Protein AF-A0A2P5KTS8-F1 (afdb_monomer)

Sequence (164 aa):
MVASFSRAGDGSVSIQTITVDTSATKLFDASASAAGILDGLRDANGDLSATGFSVASLNISALADSVADLATIESYIAGASKAVTEMTDAAATLGTTKQRIGLQINVVSMLTAAIDRGISTLVDADMNEESALLQARQVQQQLGTQSLNAANAASQSILSLFRN

Secondary structure (DSSP, 8-state):
-EEEEEE-TTS-EEEEE----STTT-S---STT--STTTSEE-TTS-B-SSSEESTT---TT--S-HHHHHHHHHHHHHHHHHHHHHHHHHHHHHHHHHHHHHHHHHHHHHHHHHHHHHHHHHHHHHHHHHHHHHHHHHHHHHHHHHHHHHHHHHHHHHHHT--

Structure (mmCIF, N/CA/C/O backbone):
data_AF-A0A2P5KTS8-F1
#
_entry.id   AF-A0A2P5KTS8-F1
#
loop_
_atom_site.group_PDB
_atom_site.id
_atom_site.type_symbol
_atom_site.label_atom_id
_atom_site.label_alt_id
_atom_site.label_comp_id
_atom_site.label_asym_id
_atom_site.label_entity_id
_atom_site.label_seq_id
_atom_site.pdbx_PDB_ins_code
_atom_site.Cartn_x
_atom_site.Cartn_y
_atom_site.Cartn_z
_atom_site.occupancy
_atom_site.B_iso_or_equiv
_atom_site.auth_seq_id
_atom_site.auth_comp_id
_atom_site.auth_asym_id
_atom_site.auth_atom_id
_atom_site.pdbx_PDB_model_num
ATOM 1 N N . MET A 1 1 ? -4.820 -5.427 5.227 1.00 55.50 1 MET A N 1
ATOM 2 C CA . MET A 1 1 ? -4.811 -5.020 6.658 1.00 55.50 1 MET A CA 1
ATOM 3 C C . MET A 1 1 ? -6.188 -4.472 7.002 1.00 55.50 1 MET A C 1
ATOM 5 O O . MET A 1 1 ? -6.771 -3.859 6.124 1.00 55.50 1 MET A O 1
ATOM 9 N N . VAL A 1 2 ? -6.750 -4.711 8.188 1.00 60.44 2 VAL A N 1
ATOM 10 C CA . VAL A 1 2 ? -8.104 -4.227 8.538 1.00 60.44 2 VAL A CA 1
ATOM 11 C C . VAL A 1 2 ? -8.076 -2.740 8.912 1.00 60.44 2 VAL A C 1
ATOM 13 O O . VAL A 1 2 ? -7.204 -2.303 9.651 1.00 60.44 2 VAL A O 1
ATOM 16 N N . ALA A 1 3 ? -8.985 -1.970 8.323 1.00 62.34 3 ALA A N 1
ATOM 17 C CA . ALA A 1 3 ? -9.015 -0.512 8.271 1.00 62.34 3 ALA A CA 1
ATOM 18 C C . ALA A 1 3 ? -10.092 0.110 9.161 1.00 62.34 3 ALA A C 1
ATOM 20 O O . ALA A 1 3 ? -9.885 1.167 9.753 1.00 62.34 3 ALA A O 1
ATOM 21 N N . SER A 1 4 ? -11.256 -0.531 9.230 1.00 70.56 4 SER A N 1
ATOM 22 C CA . SER A 1 4 ? -12.336 -0.157 10.135 1.00 70.56 4 SER A CA 1
ATOM 23 C C . SER A 1 4 ? -13.272 -1.344 10.330 1.00 70.56 4 SER A C 1
ATOM 25 O O . SER A 1 4 ? -13.442 -2.178 9.439 1.00 70.56 4 SER A O 1
ATOM 27 N N . PHE A 1 5 ? -13.854 -1.411 11.522 1.00 72.81 5 PHE A N 1
ATOM 28 C CA . PHE A 1 5 ? -14.952 -2.300 11.864 1.00 72.81 5 PHE A CA 1
ATOM 29 C C . PHE A 1 5 ? -16.208 -1.437 11.937 1.00 72.81 5 PHE A C 1
ATOM 31 O O . PHE A 1 5 ? -16.259 -0.491 12.725 1.00 72.81 5 PHE A O 1
ATOM 38 N N . SER A 1 6 ? -17.208 -1.730 11.115 1.00 75.31 6 SER A N 1
ATOM 39 C CA . SER A 1 6 ? -18.518 -1.091 11.201 1.00 75.31 6 SER A CA 1
ATOM 40 C C . SER A 1 6 ? -19.585 -2.150 11.423 1.00 75.31 6 SER A C 1
ATOM 42 O O . SER A 1 6 ? -19.569 -3.202 10.791 1.00 75.31 6 SER A O 1
ATOM 44 N N . ARG A 1 7 ? -20.519 -1.874 12.334 1.00 75.94 7 ARG A N 1
ATOM 45 C CA . ARG A 1 7 ? -21.728 -2.676 12.514 1.00 75.94 7 ARG A CA 1
ATOM 46 C C . ARG A 1 7 ? -22.914 -1.833 12.071 1.00 75.94 7 ARG A C 1
ATOM 48 O O . ARG A 1 7 ? -23.144 -0.775 12.656 1.00 75.94 7 ARG A O 1
ATOM 55 N N . ALA A 1 8 ? -23.613 -2.255 11.024 1.00 75.62 8 ALA A N 1
ATOM 56 C CA . ALA A 1 8 ? -24.809 -1.562 10.563 1.00 75.62 8 ALA A CA 1
ATOM 57 C C . ALA A 1 8 ? -26.000 -1.850 11.497 1.00 75.62 8 ALA A C 1
ATOM 59 O O . ALA A 1 8 ? -25.959 -2.760 12.328 1.00 75.62 8 ALA A O 1
ATOM 60 N N . GLY A 1 9 ? -27.053 -1.032 11.399 1.00 69.75 9 GLY A N 1
ATOM 61 C CA . GLY A 1 9 ? -28.241 -1.122 12.264 1.00 69.75 9 GLY A CA 1
ATOM 62 C C . GLY A 1 9 ? -29.027 -2.434 12.131 1.00 69.75 9 GLY A C 1
ATOM 63 O O . GLY A 1 9 ? -29.851 -2.735 12.986 1.00 69.75 9 GLY A O 1
ATOM 64 N N . ASP A 1 10 ? -28.739 -3.225 11.098 1.00 80.31 10 ASP A N 1
ATOM 65 C CA . ASP A 1 10 ? -29.264 -4.572 10.853 1.00 80.31 10 ASP A CA 1
ATOM 66 C C . ASP A 1 10 ? -28.438 -5.687 11.530 1.00 80.31 10 ASP A C 1
ATOM 68 O O . ASP A 1 10 ? -28.767 -6.865 11.413 1.00 80.31 10 ASP A O 1
ATOM 72 N N . GLY A 1 11 ? -27.361 -5.334 12.240 1.00 75.62 11 GLY A N 1
ATOM 73 C CA . GLY A 1 11 ? -26.451 -6.282 12.879 1.00 75.62 11 GLY A CA 1
ATOM 74 C C . GLY A 1 11 ? -25.360 -6.834 11.957 1.00 75.62 11 GLY A C 1
ATOM 75 O O . GLY A 1 11 ? -24.512 -7.593 12.431 1.00 75.62 11 GLY A O 1
ATOM 76 N N . SER A 1 12 ? -25.321 -6.438 10.678 1.00 79.50 12 SER A N 1
ATOM 77 C CA . SER A 1 12 ? -24.246 -6.836 9.767 1.00 79.50 12 SER A CA 1
ATOM 78 C C . SER A 1 12 ? -22.929 -6.163 10.155 1.00 79.50 12 SER A C 1
ATOM 80 O O . SER A 1 12 ? -22.874 -4.978 10.490 1.00 79.50 12 SER A O 1
ATOM 82 N N . VAL A 1 13 ? -21.850 -6.942 10.142 1.00 79.50 13 VAL A N 1
ATOM 83 C CA . VAL A 1 13 ? -20.498 -6.483 10.462 1.00 79.50 13 VAL A CA 1
ATOM 84 C C . VAL A 1 13 ? -19.701 -6.378 9.167 1.00 79.50 13 VAL A C 1
ATOM 86 O O . VAL A 1 13 ? -19.557 -7.364 8.449 1.00 79.50 13 VAL A O 1
ATOM 89 N N . SER A 1 14 ? -19.157 -5.196 8.881 1.00 78.00 14 SER A N 1
ATOM 90 C CA . SER A 1 14 ? -18.247 -4.954 7.763 1.00 78.00 14 SER A CA 1
ATOM 91 C C . SER A 1 14 ? -16.848 -4.646 8.283 1.00 78.00 14 SER A C 1
ATOM 93 O O . SER A 1 14 ? -16.665 -3.870 9.224 1.00 78.00 14 SER A O 1
ATOM 95 N N . ILE A 1 15 ? -15.858 -5.246 7.630 1.00 73.94 15 ILE A N 1
ATOM 96 C CA . ILE A 1 15 ? -14.450 -4.963 7.854 1.00 73.94 15 ILE A CA 1
ATOM 97 C C . ILE A 1 15 ? -13.923 -4.317 6.577 1.00 73.94 15 ILE A C 1
ATOM 99 O O . ILE A 1 15 ? -13.732 -4.999 5.571 1.00 73.94 15 ILE A O 1
ATOM 103 N N . GLN A 1 16 ? -13.680 -3.007 6.595 1.00 77.31 16 GLN A N 1
ATOM 104 C CA . GLN A 1 16 ? -12.904 -2.399 5.515 1.00 77.31 16 GLN A CA 1
ATOM 105 C C . GLN A 1 16 ? -11.443 -2.779 5.677 1.00 77.31 16 GLN A C 1
ATOM 107 O O . GLN A 1 16 ? -10.965 -2.982 6.791 1.00 77.31 16 GLN A O 1
ATOM 112 N N . THR A 1 17 ? -10.714 -2.845 4.569 1.00 79.88 17 THR A N 1
ATOM 113 C CA . THR A 1 17 ? -9.286 -3.140 4.565 1.00 79.88 17 THR A CA 1
ATOM 114 C C . THR A 1 17 ? -8.498 -2.042 3.858 1.00 79.88 17 THR A C 1
ATOM 116 O O . THR A 1 17 ? -8.972 -1.379 2.938 1.00 79.88 17 THR A O 1
ATOM 119 N N . ILE A 1 18 ? -7.269 -1.824 4.320 1.00 76.31 18 ILE A N 1
ATOM 120 C CA . ILE A 1 18 ? -6.226 -1.177 3.538 1.00 76.31 18 ILE A CA 1
ATOM 121 C C . ILE A 1 18 ? -5.585 -2.277 2.697 1.00 76.31 18 ILE A C 1
ATOM 123 O O . ILE A 1 18 ? -4.990 -3.221 3.239 1.00 76.31 18 ILE A O 1
ATOM 127 N N . THR A 1 19 ? -5.720 -2.127 1.385 1.00 79.81 19 THR A N 1
ATOM 128 C CA . THR A 1 19 ? -5.076 -2.965 0.376 1.00 79.81 19 THR A CA 1
ATOM 129 C C . THR A 1 19 ? -3.921 -2.185 -0.233 1.00 79.81 19 THR A C 1
ATOM 131 O O . THR A 1 19 ? -4.092 -1.032 -0.623 1.00 79.81 19 THR A O 1
ATOM 134 N N . VAL A 1 20 ? -2.754 -2.821 -0.296 1.00 81.38 20 VAL A N 1
ATOM 135 C CA . VAL A 1 20 ? -1.612 -2.355 -1.086 1.00 81.38 20 VAL A CA 1
ATOM 136 C C . VAL A 1 20 ? -1.605 -3.183 -2.358 1.00 81.38 20 VAL A C 1
ATOM 138 O O . VAL A 1 20 ? -1.582 -4.412 -2.279 1.00 81.38 20 VAL A O 1
ATOM 141 N N . ASP A 1 21 ? -1.656 -2.523 -3.511 1.00 80.88 21 ASP A N 1
ATOM 142 C CA . ASP A 1 21 ? -1.527 -3.209 -4.789 1.00 80.88 21 ASP A CA 1
ATOM 143 C C . ASP A 1 21 ? -0.066 -3.619 -5.001 1.00 80.88 21 ASP A C 1
ATOM 145 O O . ASP A 1 21 ? 0.820 -2.785 -5.187 1.00 80.88 21 ASP A O 1
ATOM 149 N N . THR A 1 22 ? 0.190 -4.922 -4.929 1.00 80.38 22 THR A N 1
ATOM 150 C CA . THR A 1 22 ? 1.534 -5.490 -5.078 1.00 80.38 22 THR A CA 1
ATOM 151 C C . THR A 1 22 ? 1.982 -5.570 -6.532 1.00 80.38 22 THR A C 1
ATOM 153 O O . THR A 1 22 ? 3.175 -5.721 -6.772 1.00 80.38 22 THR A O 1
ATOM 156 N N . SER A 1 23 ? 1.075 -5.420 -7.503 1.00 79.62 23 SER A N 1
ATOM 157 C CA . SER A 1 23 ? 1.442 -5.392 -8.923 1.00 79.62 23 SER A CA 1
ATOM 158 C C . SER A 1 23 ? 2.211 -4.118 -9.278 1.00 79.62 23 SER A C 1
ATOM 160 O O . SER A 1 23 ? 3.229 -4.196 -9.953 1.00 79.62 23 SER A O 1
ATOM 162 N N . ALA A 1 24 ? 1.787 -2.976 -8.734 1.00 79.44 24 ALA A N 1
ATOM 163 C CA . ALA A 1 24 ? 2.389 -1.668 -8.985 1.00 79.44 24 ALA A CA 1
ATOM 164 C C . ALA A 1 24 ? 3.493 -1.278 -7.983 1.00 79.44 24 ALA A C 1
ATOM 166 O O . ALA A 1 24 ? 4.083 -0.213 -8.113 1.00 79.44 24 ALA A O 1
ATOM 167 N N . THR A 1 25 ? 3.747 -2.088 -6.947 1.00 87.06 25 THR A N 1
ATOM 168 C CA . THR A 1 25 ? 4.688 -1.729 -5.864 1.00 87.06 25 THR A CA 1
ATOM 169 C C . THR A 1 25 ? 5.855 -2.694 -5.682 1.00 87.06 25 THR A C 1
ATOM 171 O O . THR A 1 25 ? 6.788 -2.387 -4.936 1.00 87.06 25 THR A O 1
ATOM 174 N N . LYS A 1 26 ? 5.848 -3.849 -6.357 1.00 90.81 26 LYS A N 1
ATOM 175 C CA . LYS A 1 26 ? 6.948 -4.816 -6.284 1.00 90.81 26 LYS A CA 1
ATOM 176 C C . LYS A 1 26 ? 8.111 -4.399 -7.189 1.00 90.81 26 LYS A C 1
ATOM 178 O O . LYS A 1 26 ? 7.935 -4.120 -8.372 1.00 90.81 26 LYS A O 1
ATOM 183 N N . LEU A 1 27 ? 9.318 -4.391 -6.627 1.00 91.19 27 LEU A N 1
ATOM 184 C CA . LEU A 1 27 ? 10.544 -4.120 -7.388 1.00 91.19 27 LEU A CA 1
ATOM 185 C C . LEU A 1 27 ? 10.996 -5.340 -8.189 1.00 91.19 27 LEU A C 1
ATOM 187 O O . LEU A 1 27 ? 11.422 -5.197 -9.328 1.00 91.19 27 LEU A O 1
ATOM 191 N N . PHE A 1 28 ? 10.863 -6.515 -7.577 1.00 91.44 28 PHE A N 1
ATOM 192 C CA . PHE A 1 28 ? 11.153 -7.814 -8.162 1.00 91.44 28 PHE A CA 1
ATOM 193 C C . PHE A 1 28 ? 9.943 -8.718 -7.990 1.00 91.44 28 PHE A C 1
ATOM 195 O O . PHE A 1 28 ? 9.267 -8.683 -6.955 1.00 91.44 28 PHE A O 1
ATOM 202 N N . ASP A 1 29 ? 9.693 -9.542 -8.991 1.00 89.75 29 ASP A N 1
ATOM 203 C CA . ASP A 1 29 ? 8.650 -10.541 -8.999 1.00 89.75 29 ASP A CA 1
ATOM 204 C C . ASP A 1 29 ? 9.258 -11.932 -9.142 1.00 89.75 29 ASP A C 1
ATOM 206 O O . ASP A 1 29 ? 9.736 -12.322 -10.199 1.00 89.75 29 ASP A O 1
ATOM 210 N N . ALA A 1 30 ? 9.170 -12.729 -8.080 1.00 84.38 30 ALA A N 1
ATOM 211 C CA . ALA A 1 30 ? 9.667 -14.104 -8.084 1.00 84.38 30 ALA A CA 1
ATOM 212 C C . ALA A 1 30 ? 8.846 -15.057 -8.981 1.00 84.38 30 ALA A C 1
ATOM 214 O O . ALA A 1 30 ? 9.154 -16.248 -9.055 1.00 84.38 30 ALA A O 1
ATOM 215 N N . SER A 1 31 ? 7.773 -14.574 -9.620 1.00 82.31 31 SER A N 1
ATOM 216 C CA . SER A 1 31 ? 6.997 -15.353 -10.584 1.00 82.31 31 SER A CA 1
ATOM 217 C C . SER A 1 31 ? 7.785 -15.605 -11.876 1.00 82.31 31 SER A C 1
ATOM 219 O O . SER A 1 31 ? 8.682 -14.851 -12.240 1.00 82.31 31 SER A O 1
ATOM 221 N N . ALA A 1 32 ? 7.414 -16.650 -12.621 1.00 73.62 32 ALA A N 1
ATOM 222 C CA . ALA A 1 32 ? 8.057 -16.974 -13.898 1.00 73.62 32 ALA A CA 1
ATOM 223 C C . ALA A 1 32 ? 7.936 -15.856 -14.955 1.00 73.62 32 ALA A C 1
ATOM 225 O O . ALA A 1 32 ? 8.709 -15.837 -15.908 1.00 73.62 32 ALA A O 1
ATOM 226 N N . SER A 1 33 ? 6.980 -14.937 -14.787 1.00 76.50 33 SER A N 1
ATOM 227 C CA . SER A 1 33 ? 6.775 -13.797 -15.681 1.00 76.50 33 SER A CA 1
ATOM 228 C C . SER A 1 33 ? 7.593 -12.561 -15.291 1.00 76.50 33 SER A C 1
ATOM 230 O O . SER A 1 33 ? 7.583 -11.605 -16.059 1.00 76.50 33 SER A O 1
ATOM 232 N N . ALA A 1 34 ? 8.252 -12.568 -14.121 1.00 79.06 34 ALA A N 1
ATOM 233 C CA . ALA A 1 34 ? 9.126 -11.503 -13.619 1.00 79.06 34 ALA A CA 1
ATOM 234 C C . ALA A 1 34 ? 8.570 -10.084 -13.846 1.00 79.06 34 ALA A C 1
ATOM 236 O O . ALA A 1 34 ? 9.260 -9.214 -14.348 1.00 79.06 34 ALA A O 1
ATOM 237 N N . ALA A 1 35 ? 7.294 -9.835 -13.532 1.00 85.00 35 ALA A N 1
ATOM 238 C CA . ALA A 1 35 ? 6.624 -8.571 -13.851 1.00 85.00 35 ALA A CA 1
ATOM 239 C C . ALA A 1 35 ? 6.839 -7.477 -12.783 1.00 85.00 35 ALA A C 1
ATOM 241 O O . ALA A 1 35 ? 5.903 -6.744 -12.458 1.00 85.00 35 ALA A O 1
ATOM 242 N N . GLY A 1 36 ? 8.007 -7.421 -12.143 1.00 89.50 36 GLY A N 1
ATOM 243 C CA . GLY A 1 36 ? 8.358 -6.344 -11.219 1.00 89.50 36 GLY A CA 1
ATOM 244 C C . GLY A 1 36 ? 8.925 -5.132 -11.950 1.00 89.50 36 GLY A C 1
ATOM 245 O O . GLY A 1 36 ? 9.271 -5.187 -13.129 1.00 89.50 36 GLY A O 1
ATOM 246 N N . ILE A 1 37 ? 9.018 -4.005 -11.243 1.00 91.94 37 ILE A N 1
ATOM 247 C CA . ILE A 1 37 ? 9.465 -2.733 -11.835 1.00 91.94 37 ILE A CA 1
ATOM 248 C C . ILE A 1 37 ? 10.881 -2.847 -12.438 1.00 91.94 37 ILE A C 1
ATOM 250 O O . ILE A 1 37 ? 11.172 -2.201 -13.452 1.00 91.94 37 ILE A O 1
ATOM 254 N N . LEU A 1 38 ? 11.754 -3.662 -11.827 1.00 91.69 38 LEU A N 1
ATOM 255 C CA . LEU A 1 38 ? 13.162 -3.808 -12.210 1.00 91.69 38 LEU A CA 1
ATOM 256 C C . LEU A 1 38 ? 13.457 -5.067 -13.033 1.00 91.69 38 LEU A C 1
ATOM 258 O O . LEU A 1 38 ? 14.350 -5.025 -13.879 1.00 91.69 38 LEU A O 1
ATOM 262 N N . ASP A 1 39 ? 12.751 -6.172 -12.796 1.00 92.38 39 ASP A N 1
ATOM 263 C CA . ASP A 1 39 ? 12.951 -7.445 -13.506 1.00 92.38 39 ASP A CA 1
ATOM 264 C C . ASP A 1 39 ? 11.973 -7.677 -14.668 1.00 92.38 39 ASP A C 1
ATOM 266 O O . ASP A 1 39 ? 12.201 -8.574 -15.481 1.00 92.38 39 ASP A O 1
ATOM 270 N N . GLY A 1 40 ? 10.967 -6.809 -14.812 1.00 91.69 40 GLY A N 1
ATOM 271 C CA . GLY A 1 40 ? 10.074 -6.757 -15.963 1.00 91.69 40 GLY A CA 1
ATOM 272 C C . GLY A 1 40 ? 10.814 -6.462 -17.259 1.00 91.69 40 GLY A C 1
ATOM 273 O O . GLY A 1 40 ? 11.685 -5.590 -17.317 1.00 91.69 40 GLY A O 1
ATOM 274 N N . LEU A 1 41 ? 10.441 -7.182 -18.317 1.00 92.31 41 LEU A N 1
ATOM 275 C CA . LEU A 1 41 ? 10.934 -6.917 -19.663 1.00 92.31 41 LEU A CA 1
ATOM 276 C C . LEU A 1 41 ? 10.341 -5.603 -20.182 1.00 92.31 41 LEU A C 1
ATOM 278 O O . LEU A 1 41 ? 9.140 -5.358 -20.061 1.00 92.31 41 LEU A O 1
ATOM 282 N N . ARG A 1 42 ? 11.194 -4.764 -20.766 1.00 92.38 42 ARG A N 1
ATOM 283 C CA . ARG A 1 42 ? 10.863 -3.451 -21.316 1.00 92.38 42 ARG A CA 1
ATOM 284 C C . ARG A 1 42 ? 11.242 -3.354 -22.783 1.00 92.38 42 ARG A C 1
ATOM 286 O O . ARG A 1 42 ? 12.263 -3.901 -23.204 1.00 92.38 42 ARG A O 1
ATOM 293 N N . ASP A 1 43 ? 10.412 -2.656 -23.545 1.00 92.75 43 ASP A N 1
ATOM 294 C CA . ASP A 1 43 ? 10.676 -2.340 -24.945 1.00 92.75 43 ASP A CA 1
ATOM 295 C C . ASP A 1 43 ? 11.654 -1.157 -25.106 1.00 92.75 43 ASP A C 1
ATOM 297 O O . ASP A 1 43 ? 12.192 -0.621 -24.136 1.00 92.75 43 ASP A O 1
ATOM 301 N N . ALA A 1 44 ? 11.893 -0.739 -26.352 1.00 90.69 44 ALA A N 1
ATOM 302 C CA . ALA A 1 44 ? 12.791 0.372 -26.671 1.00 90.69 44 ALA A CA 1
ATOM 303 C C . ALA A 1 44 ? 12.323 1.732 -26.115 1.00 90.69 44 ALA A C 1
ATOM 305 O O . ALA A 1 44 ? 13.128 2.640 -25.921 1.00 90.69 44 ALA A O 1
ATOM 306 N N . ASN A 1 45 ? 11.026 1.875 -25.836 1.00 90.00 45 ASN A N 1
ATOM 307 C CA . ASN A 1 45 ? 10.429 3.071 -25.251 1.00 90.00 45 ASN A CA 1
ATOM 308 C C . ASN A 1 45 ? 10.486 3.051 -23.715 1.00 90.00 45 ASN A C 1
ATOM 310 O O . ASN A 1 45 ? 10.161 4.049 -23.065 1.00 90.00 45 ASN A O 1
ATOM 314 N N . GLY A 1 46 ? 10.938 1.934 -23.139 1.00 88.69 46 GLY A N 1
ATOM 315 C CA . GLY A 1 46 ? 11.031 1.722 -21.708 1.00 88.69 46 GLY A CA 1
ATOM 316 C C . GLY A 1 46 ? 9.714 1.302 -21.068 1.00 88.69 46 GLY A C 1
ATOM 317 O O . GLY A 1 46 ? 9.644 1.304 -19.842 1.00 88.69 46 GLY A O 1
ATOM 318 N N . ASP A 1 47 ? 8.688 0.944 -21.839 1.00 90.12 47 ASP A N 1
ATOM 319 C CA . ASP A 1 47 ? 7.411 0.463 -21.308 1.00 90.12 47 ASP A CA 1
ATOM 320 C C . ASP A 1 47 ? 7.450 -1.066 -21.124 1.00 90.12 47 ASP A C 1
ATOM 322 O O . ASP A 1 47 ? 8.189 -1.772 -21.815 1.00 90.12 47 ASP A O 1
ATOM 326 N N . LEU A 1 48 ? 6.683 -1.596 -20.162 1.00 89.12 48 LEU A N 1
ATOM 327 C CA . LEU A 1 48 ? 6.637 -3.039 -19.894 1.00 89.12 48 LEU A CA 1
ATOM 328 C C . LEU A 1 48 ? 6.059 -3.800 -21.095 1.00 89.12 48 LEU A C 1
ATOM 330 O O . LEU A 1 48 ? 4.982 -3.475 -21.596 1.00 89.12 48 LEU A O 1
ATOM 334 N N . SER A 1 49 ? 6.759 -4.848 -21.525 1.00 89.25 49 SER A N 1
ATOM 335 C CA . SER A 1 49 ? 6.444 -5.622 -22.725 1.00 89.25 49 SER A CA 1
ATOM 336 C C . SER A 1 49 ? 6.752 -7.108 -22.534 1.00 89.25 49 SER A C 1
ATOM 338 O O . SER A 1 49 ? 7.506 -7.498 -21.651 1.00 89.25 49 SER A O 1
ATOM 340 N N . ALA A 1 50 ? 6.177 -7.971 -23.374 1.00 86.06 50 ALA A N 1
ATOM 341 C CA . ALA A 1 50 ? 6.423 -9.417 -23.324 1.00 86.06 50 ALA A CA 1
ATOM 342 C C . ALA A 1 50 ? 7.836 -9.807 -23.799 1.00 86.06 50 ALA A C 1
ATOM 344 O O . ALA A 1 50 ? 8.299 -10.917 -23.543 1.00 86.06 50 ALA A O 1
ATOM 345 N N . THR A 1 51 ? 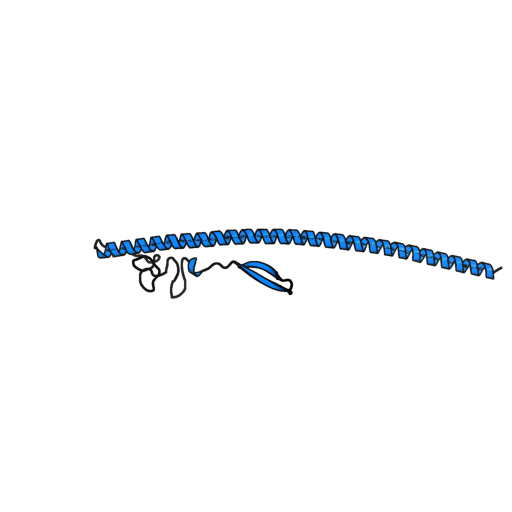8.509 -8.908 -24.516 1.00 86.25 51 THR A N 1
ATOM 346 C CA . THR A 1 51 ? 9.850 -9.108 -25.070 1.00 86.25 51 THR A CA 1
ATOM 347 C C . THR A 1 51 ? 10.672 -7.849 -24.874 1.00 86.25 51 THR A C 1
ATOM 349 O O . THR A 1 51 ? 10.147 -6.752 -25.049 1.00 86.25 51 THR A O 1
ATOM 352 N N . GLY A 1 52 ? 11.962 -8.002 -24.593 1.00 90.06 52 GLY A N 1
ATOM 353 C CA . GLY A 1 52 ? 12.865 -6.869 -24.454 1.00 90.06 52 GLY A CA 1
ATOM 354 C C . GLY A 1 52 ? 13.960 -7.140 -23.438 1.00 90.06 52 GLY A C 1
ATOM 355 O O . GLY A 1 52 ? 14.460 -8.262 -23.354 1.00 90.06 52 GLY A O 1
ATOM 356 N N . PHE A 1 53 ? 14.323 -6.117 -22.670 1.00 90.81 53 PHE A N 1
ATOM 357 C CA . PHE A 1 53 ? 15.375 -6.179 -21.654 1.00 90.81 53 PHE A CA 1
ATOM 358 C C . PHE A 1 53 ? 14.813 -5.864 -20.266 1.00 90.81 53 PHE A C 1
ATOM 360 O O . PHE A 1 53 ? 13.846 -5.121 -20.152 1.00 90.81 53 PHE A O 1
ATOM 367 N N . SER A 1 54 ? 15.425 -6.384 -19.202 1.00 92.25 54 SER A N 1
ATOM 368 C CA . SER A 1 54 ? 15.105 -5.949 -17.835 1.00 92.25 54 SER A CA 1
ATOM 369 C C . SER A 1 54 ? 16.121 -4.923 -17.346 1.00 92.25 54 SER A C 1
ATOM 371 O O . SER A 1 54 ? 17.294 -4.981 -17.726 1.00 92.25 54 SER A O 1
ATOM 373 N N . VAL A 1 55 ? 15.694 -4.011 -16.469 1.00 92.56 55 VAL A N 1
ATOM 374 C CA . VAL A 1 55 ? 16.588 -3.021 -15.844 1.00 92.56 55 VAL A CA 1
ATOM 375 C C . VAL A 1 55 ? 17.583 -3.708 -14.900 1.00 92.56 55 VAL A C 1
ATOM 377 O O . VAL A 1 55 ? 18.745 -3.313 -14.821 1.00 92.56 55 VAL A O 1
ATOM 380 N N . ALA A 1 56 ? 17.158 -4.778 -14.226 1.00 91.75 56 ALA A N 1
ATOM 381 C CA . ALA A 1 56 ? 17.982 -5.553 -13.304 1.00 91.75 56 ALA A CA 1
ATOM 382 C C . ALA A 1 56 ? 19.118 -6.330 -13.992 1.00 91.75 56 ALA A C 1
ATOM 384 O O . ALA A 1 56 ? 20.134 -6.614 -13.358 1.00 91.75 56 ALA A O 1
ATOM 385 N N . SER A 1 57 ? 18.957 -6.678 -15.272 1.00 89.06 57 SER A N 1
ATOM 386 C CA . SER A 1 57 ? 19.914 -7.481 -16.043 1.00 89.06 57 SER A CA 1
ATOM 387 C C . SER A 1 57 ? 20.588 -6.703 -17.176 1.00 89.06 57 SER A C 1
ATOM 389 O O . SER A 1 57 ? 21.055 -7.316 -18.140 1.00 89.06 57 SER A O 1
ATOM 391 N N . LEU A 1 58 ? 20.606 -5.368 -17.105 1.00 90.12 58 LEU A N 1
ATOM 392 C CA . LEU A 1 58 ? 21.257 -4.535 -18.114 1.00 90.12 58 LEU A CA 1
ATOM 393 C C . LEU A 1 58 ? 22.742 -4.881 -18.223 1.00 90.12 58 LEU A C 1
ATOM 395 O O . LEU A 1 58 ? 23.475 -4.882 -17.234 1.00 90.12 58 LEU A O 1
ATOM 399 N N . ASN A 1 59 ? 23.192 -5.133 -19.449 1.00 88.62 59 ASN A N 1
ATOM 400 C CA . ASN A 1 59 ? 24.593 -5.375 -19.740 1.00 88.62 59 ASN A CA 1
ATOM 401 C C . ASN A 1 59 ? 25.028 -4.557 -20.957 1.00 88.62 59 ASN A C 1
ATOM 403 O O . ASN A 1 59 ? 24.485 -4.713 -22.050 1.00 88.62 59 ASN A O 1
ATOM 407 N N . ILE A 1 60 ? 26.024 -3.699 -20.743 1.00 88.94 60 ILE A N 1
ATOM 408 C CA . ILE A 1 60 ? 26.598 -2.816 -21.761 1.00 88.94 60 ILE A CA 1
ATOM 409 C C . ILE A 1 60 ? 28.001 -3.243 -22.207 1.00 88.94 60 ILE A C 1
ATOM 411 O O . ILE A 1 60 ? 28.593 -2.589 -23.054 1.00 88.94 60 ILE A O 1
ATOM 415 N N . SER A 1 61 ? 28.561 -4.327 -21.658 1.00 89.50 61 SER A N 1
ATOM 416 C CA . SER A 1 61 ? 29.969 -4.688 -21.882 1.00 89.50 61 SER A CA 1
ATOM 417 C C . SER A 1 61 ? 30.288 -5.152 -23.306 1.00 89.50 61 SER A C 1
ATOM 419 O O . SER A 1 61 ? 31.450 -5.143 -23.700 1.00 89.50 61 SER A O 1
ATOM 421 N N . ALA A 1 62 ? 29.272 -5.568 -24.062 1.00 86.62 62 ALA A N 1
ATOM 422 C CA . ALA A 1 62 ? 29.398 -6.000 -25.451 1.00 86.62 62 ALA A CA 1
ATOM 423 C C . ALA A 1 62 ? 29.118 -4.877 -26.466 1.00 86.62 62 ALA A C 1
ATOM 425 O O . ALA A 1 62 ? 29.273 -5.103 -27.665 1.00 86.62 62 ALA A O 1
ATOM 426 N N . LEU A 1 63 ? 28.691 -3.697 -26.002 1.00 87.44 63 LEU A N 1
ATOM 427 C CA . LEU A 1 63 ? 28.418 -2.545 -26.858 1.00 87.44 63 LEU A CA 1
ATOM 428 C C . LEU A 1 63 ? 29.744 -1.869 -27.215 1.00 87.44 63 LEU A C 1
ATOM 430 O O . LEU A 1 63 ? 30.600 -1.676 -26.349 1.00 87.44 63 LEU A O 1
ATOM 434 N N . ALA A 1 64 ? 29.914 -1.529 -28.490 1.00 86.56 64 ALA A N 1
ATOM 435 C CA . ALA A 1 64 ? 31.077 -0.794 -28.966 1.00 86.56 64 ALA A CA 1
ATOM 436 C C . ALA A 1 64 ? 30.692 0.680 -29.174 1.00 86.56 64 ALA A C 1
ATOM 438 O O . ALA A 1 64 ? 30.380 1.377 -28.214 1.00 86.56 64 ALA A O 1
ATOM 439 N N . ASP A 1 65 ? 30.708 1.150 -30.418 1.00 86.12 65 ASP A N 1
ATOM 440 C CA . ASP A 1 65 ? 30.339 2.515 -30.804 1.00 86.12 65 ASP A CA 1
ATOM 441 C C . ASP A 1 65 ? 29.727 2.501 -32.214 1.00 86.12 65 ASP A C 1
ATOM 443 O O . ASP A 1 65 ? 30.218 3.115 -33.162 1.00 86.12 65 ASP A O 1
ATOM 447 N N . SER A 1 66 ? 28.702 1.665 -32.399 1.00 91.81 66 SER A N 1
ATOM 448 C CA . SER A 1 66 ? 27.903 1.652 -33.624 1.00 91.81 66 SER A CA 1
ATOM 449 C C . SER A 1 66 ? 26.584 2.401 -33.430 1.00 91.81 66 SER A C 1
ATOM 451 O O . SER A 1 66 ? 26.073 2.534 -32.320 1.00 91.81 66 SER A O 1
ATOM 453 N N . VAL A 1 67 ? 25.968 2.843 -34.531 1.00 91.69 67 VAL A N 1
ATOM 454 C CA . VAL A 1 67 ? 24.641 3.492 -34.500 1.00 91.69 67 VAL A CA 1
ATOM 455 C C . VAL A 1 67 ? 23.580 2.592 -33.843 1.00 91.69 67 VAL A C 1
ATOM 457 O O . VAL A 1 67 ? 22.685 3.089 -33.164 1.00 91.69 67 VAL A O 1
ATOM 460 N N . ALA A 1 68 ? 23.693 1.269 -33.998 1.00 90.00 68 ALA A N 1
ATOM 461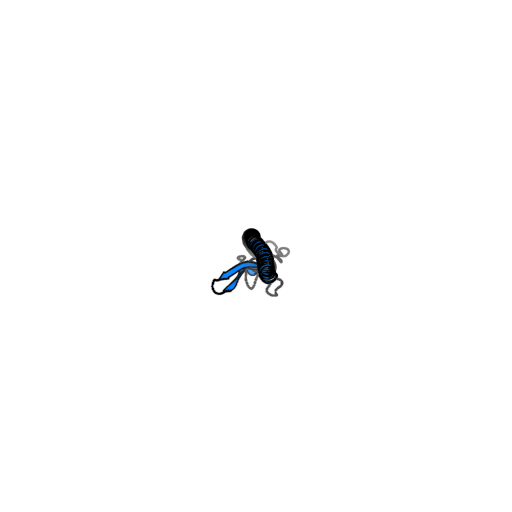 C CA . ALA A 1 68 ? 22.796 0.309 -33.355 1.00 90.00 68 ALA A CA 1
ATOM 462 C C . ALA A 1 68 ? 23.034 0.204 -31.837 1.00 90.00 68 ALA A C 1
ATOM 464 O O . ALA A 1 68 ? 22.079 0.071 -31.067 1.00 90.00 68 ALA A O 1
ATOM 465 N N . ASP A 1 69 ? 24.291 0.308 -31.400 1.00 91.75 69 ASP A N 1
ATOM 466 C CA . ASP A 1 69 ? 24.643 0.300 -29.979 1.00 91.75 69 ASP A CA 1
ATOM 467 C C . ASP A 1 69 ? 24.118 1.558 -29.283 1.00 91.75 69 ASP A C 1
ATOM 469 O O . ASP A 1 69 ? 23.525 1.463 -28.210 1.00 91.75 69 ASP A O 1
ATOM 473 N N . LEU A 1 70 ? 24.248 2.725 -29.925 1.00 90.38 70 LEU A N 1
ATOM 474 C CA . LEU A 1 70 ? 23.700 3.985 -29.416 1.00 90.38 70 LEU A CA 1
ATOM 475 C C . LEU A 1 70 ? 22.179 3.908 -29.227 1.00 90.38 70 LEU A C 1
ATOM 477 O O . LEU A 1 70 ? 21.684 4.244 -28.154 1.00 90.38 70 LEU A O 1
ATOM 481 N N . ALA A 1 71 ? 21.445 3.374 -30.209 1.00 91.06 71 ALA A N 1
ATOM 482 C CA . ALA A 1 71 ? 19.997 3.173 -30.090 1.00 91.06 71 ALA A CA 1
ATOM 483 C C . ALA A 1 71 ? 19.620 2.207 -28.945 1.00 91.06 71 ALA A C 1
ATOM 485 O O . ALA A 1 71 ? 18.606 2.384 -28.262 1.00 91.06 71 ALA A O 1
ATOM 486 N N . THR A 1 72 ? 20.452 1.191 -28.699 1.00 91.12 72 THR A N 1
ATOM 487 C CA . THR A 1 72 ? 20.266 0.251 -27.582 1.00 91.12 72 THR A CA 1
ATOM 488 C C . THR A 1 72 ? 20.495 0.938 -26.233 1.00 91.12 72 THR A C 1
ATOM 490 O O . THR A 1 72 ? 19.711 0.753 -25.304 1.00 91.12 72 THR A O 1
ATOM 493 N N . ILE A 1 73 ? 21.525 1.781 -26.123 1.00 91.56 73 ILE A N 1
ATOM 494 C CA . ILE A 1 73 ? 21.808 2.560 -24.909 1.00 91.56 73 ILE A CA 1
ATOM 495 C C . ILE A 1 73 ? 20.676 3.549 -24.621 1.00 91.56 73 ILE A C 1
ATOM 497 O O . ILE A 1 73 ? 20.236 3.647 -23.477 1.00 91.56 73 ILE A O 1
ATOM 501 N N . GLU A 1 74 ? 20.169 4.248 -25.638 1.00 92.44 74 GLU A N 1
ATOM 502 C CA . GLU A 1 74 ? 19.015 5.144 -25.492 1.00 92.44 74 GLU A CA 1
ATOM 503 C C . GLU A 1 74 ? 17.787 4.396 -24.959 1.00 92.44 74 GLU A C 1
ATOM 505 O O . GLU A 1 74 ? 17.129 4.869 -24.029 1.00 92.44 74 GLU A O 1
ATOM 510 N N . SER A 1 75 ? 17.542 3.186 -25.467 1.00 92.88 75 SER A N 1
ATOM 511 C CA . SER A 1 75 ? 16.473 2.308 -24.979 1.00 92.88 75 SER A CA 1
ATOM 512 C C . SER A 1 75 ? 16.669 1.937 -23.505 1.00 92.88 75 SER A C 1
ATOM 514 O O . SER A 1 75 ? 15.742 2.042 -22.701 1.00 92.88 75 SER A O 1
ATOM 516 N N . TYR A 1 76 ? 17.889 1.561 -23.108 1.00 93.62 76 TYR A N 1
ATOM 517 C CA . TYR A 1 76 ? 18.210 1.236 -21.714 1.00 93.62 76 TYR A CA 1
ATOM 518 C C . TYR A 1 76 ? 18.032 2.431 -20.777 1.00 93.62 76 TYR A C 1
ATOM 520 O O . TYR A 1 76 ? 17.508 2.271 -19.673 1.00 93.62 76 TYR A O 1
ATOM 528 N N . ILE A 1 77 ? 18.419 3.631 -21.217 1.00 93.19 77 ILE A N 1
ATOM 529 C CA . ILE A 1 77 ? 18.208 4.873 -20.466 1.00 93.19 77 ILE A CA 1
ATOM 530 C C . ILE A 1 77 ? 16.710 5.147 -20.304 1.00 93.19 77 ILE A C 1
ATOM 532 O O . ILE A 1 77 ? 16.271 5.455 -19.194 1.00 93.19 77 ILE A O 1
ATOM 536 N N . ALA A 1 78 ? 15.916 4.993 -21.368 1.00 94.25 78 ALA A N 1
ATOM 537 C CA . ALA A 1 78 ? 14.465 5.162 -21.306 1.00 94.25 78 ALA A CA 1
ATOM 538 C C . ALA A 1 78 ? 13.829 4.178 -20.309 1.00 94.25 78 ALA A C 1
ATOM 540 O O . ALA A 1 78 ? 13.082 4.595 -19.420 1.00 94.25 78 ALA A O 1
ATOM 541 N N . GLY A 1 79 ? 14.195 2.895 -20.385 1.00 94.12 79 GLY A N 1
ATOM 542 C CA . GLY A 1 79 ? 13.724 1.863 -19.459 1.00 94.12 79 GLY A CA 1
ATOM 543 C C . GLY A 1 79 ? 14.119 2.127 -18.005 1.00 94.12 79 GLY A C 1
ATOM 544 O O . GLY A 1 79 ? 13.275 2.038 -17.114 1.00 94.12 79 GLY A O 1
ATOM 545 N N . ALA A 1 80 ? 15.372 2.513 -17.751 1.00 93.62 80 ALA A N 1
ATOM 546 C CA . ALA A 1 80 ? 15.835 2.862 -16.409 1.00 93.62 80 ALA A CA 1
ATOM 547 C C . ALA A 1 80 ? 15.117 4.104 -15.857 1.00 93.62 80 ALA A C 1
ATOM 549 O O . ALA A 1 80 ? 14.699 4.111 -14.699 1.00 93.62 80 ALA A O 1
ATOM 550 N N . SER A 1 81 ? 14.917 5.138 -16.681 1.00 94.56 81 SER A N 1
ATOM 551 C CA . SER A 1 81 ? 14.190 6.344 -16.273 1.00 94.56 81 SER A CA 1
ATOM 552 C C . SER A 1 81 ? 12.738 6.033 -15.914 1.00 94.56 81 SER A C 1
ATOM 554 O O . SER A 1 81 ? 12.246 6.523 -14.898 1.00 94.56 81 SER A O 1
ATOM 556 N N . LYS A 1 82 ? 12.061 5.199 -16.710 1.00 94.12 82 LYS A N 1
ATOM 557 C CA . LYS A 1 82 ? 10.691 4.745 -16.436 1.00 94.12 82 LYS A CA 1
ATOM 558 C C . LYS A 1 82 ? 10.610 3.936 -15.148 1.00 94.12 82 LYS A C 1
ATOM 560 O O . LYS A 1 82 ? 9.758 4.219 -14.312 1.00 94.12 82 LYS A O 1
ATOM 565 N N . ALA A 1 83 ? 11.543 3.009 -14.941 1.00 93.44 83 ALA A N 1
ATOM 566 C CA . ALA A 1 83 ? 11.616 2.237 -13.707 1.00 93.44 83 ALA A CA 1
ATOM 567 C C . ALA A 1 83 ? 11.797 3.136 -12.472 1.00 93.44 83 ALA A C 1
ATOM 569 O O . ALA A 1 83 ? 11.134 2.922 -11.462 1.00 93.44 83 ALA A O 1
ATOM 570 N N . VAL A 1 84 ? 12.624 4.186 -12.545 1.00 94.50 84 VAL A N 1
ATOM 571 C CA . VAL A 1 84 ? 12.771 5.161 -11.445 1.00 94.50 84 VAL A CA 1
ATOM 572 C C . VAL A 1 84 ? 11.468 5.926 -11.181 1.00 94.50 84 VAL A C 1
ATOM 574 O O . VAL A 1 84 ? 11.108 6.137 -10.018 1.00 94.50 84 VAL A O 1
ATOM 577 N N . THR A 1 85 ? 10.739 6.324 -12.227 1.00 94.75 85 THR A N 1
ATOM 578 C CA . THR A 1 85 ? 9.419 6.958 -12.080 1.00 94.75 85 THR A CA 1
ATOM 579 C C . THR A 1 85 ? 8.426 6.012 -11.404 1.00 94.75 85 THR A C 1
ATOM 581 O O . THR A 1 85 ? 7.845 6.375 -10.386 1.00 94.75 85 THR A O 1
ATOM 584 N N . GLU A 1 86 ? 8.315 4.771 -11.877 1.00 93.25 86 GLU A N 1
ATOM 585 C CA . GLU A 1 86 ? 7.431 3.756 -11.291 1.00 93.25 86 GLU A CA 1
ATOM 586 C C . GLU A 1 86 ? 7.803 3.432 -9.834 1.00 93.25 86 GLU A C 1
ATOM 588 O O . GLU A 1 86 ? 6.928 3.314 -8.978 1.00 93.25 86 GLU A O 1
ATOM 593 N N . MET A 1 87 ? 9.099 3.360 -9.504 1.00 93.56 87 MET A N 1
ATOM 594 C CA . MET A 1 87 ? 9.565 3.209 -8.119 1.00 93.56 87 MET A CA 1
ATOM 595 C C . MET A 1 87 ? 9.145 4.387 -7.236 1.00 93.56 87 MET A C 1
ATOM 597 O O . MET A 1 87 ? 8.800 4.197 -6.067 1.00 93.56 87 MET A O 1
ATOM 601 N N . THR A 1 88 ? 9.180 5.604 -7.778 1.00 94.50 88 THR A N 1
ATOM 602 C CA . THR A 1 88 ? 8.764 6.816 -7.063 1.00 94.50 88 THR A CA 1
ATOM 603 C C . THR A 1 88 ? 7.259 6.803 -6.805 1.00 94.50 88 THR A C 1
ATOM 605 O O . THR A 1 88 ? 6.830 7.074 -5.682 1.00 94.50 88 THR A O 1
ATOM 608 N N . ASP A 1 89 ? 6.463 6.401 -7.795 1.00 93.06 89 ASP A N 1
ATOM 609 C CA . ASP A 1 89 ? 5.007 6.266 -7.673 1.00 93.06 89 ASP A CA 1
ATOM 610 C C . ASP A 1 89 ? 4.615 5.153 -6.688 1.00 93.06 89 ASP A C 1
ATOM 612 O O . ASP A 1 89 ? 3.726 5.327 -5.841 1.00 93.06 89 ASP A O 1
ATOM 616 N N . ALA A 1 90 ? 5.330 4.027 -6.723 1.00 92.69 90 ALA A N 1
ATOM 617 C CA . ALA A 1 90 ? 5.193 2.944 -5.758 1.00 92.69 90 ALA A CA 1
ATOM 618 C C . ALA A 1 90 ? 5.505 3.418 -4.330 1.00 92.69 90 ALA A C 1
ATOM 620 O O . ALA A 1 90 ? 4.732 3.164 -3.400 1.00 92.69 90 ALA A O 1
ATOM 621 N N . ALA A 1 91 ? 6.608 4.153 -4.146 1.00 92.94 91 ALA A N 1
ATOM 622 C CA . ALA A 1 91 ? 6.992 4.724 -2.859 1.00 92.94 91 ALA A CA 1
ATOM 623 C C . ALA A 1 91 ? 5.968 5.753 -2.355 1.00 92.94 91 ALA A C 1
ATOM 625 O O . ALA A 1 91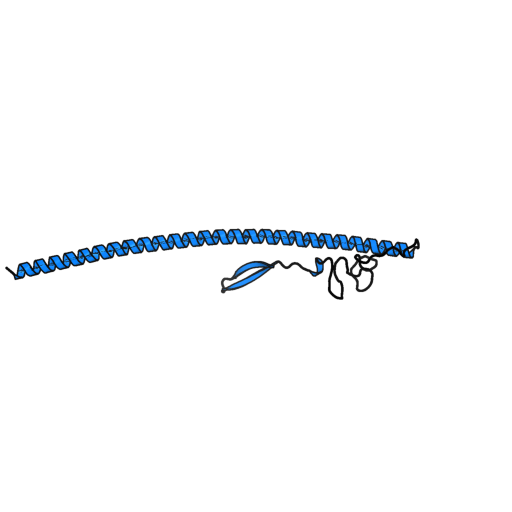 ? 5.624 5.744 -1.170 1.00 92.94 91 ALA A O 1
ATOM 626 N N . ALA A 1 92 ? 5.427 6.596 -3.240 1.00 93.56 92 ALA A N 1
ATOM 627 C CA . ALA A 1 92 ? 4.360 7.539 -2.913 1.00 93.56 92 ALA A CA 1
ATOM 628 C C . ALA A 1 92 ? 3.078 6.809 -2.474 1.00 93.56 92 ALA A C 1
ATOM 630 O O . ALA A 1 92 ? 2.475 7.152 -1.452 1.00 93.56 92 ALA A O 1
ATOM 631 N N . THR A 1 93 ? 2.697 5.743 -3.179 1.00 91.06 93 THR A N 1
ATOM 632 C CA . THR A 1 93 ? 1.547 4.897 -2.828 1.00 91.06 93 THR A CA 1
ATOM 633 C C . THR A 1 93 ? 1.734 4.214 -1.471 1.00 91.06 93 THR A C 1
ATOM 635 O O . THR A 1 93 ? 0.826 4.215 -0.632 1.00 91.06 93 THR A O 1
ATOM 638 N N . LEU A 1 94 ? 2.927 3.687 -1.186 1.00 91.25 94 LEU A N 1
ATOM 639 C CA . LEU A 1 94 ? 3.253 3.151 0.139 1.00 91.25 94 LEU A CA 1
ATOM 640 C C . LEU A 1 94 ? 3.238 4.244 1.216 1.00 91.25 94 LEU A C 1
ATOM 642 O O . LEU A 1 94 ? 2.747 4.010 2.321 1.00 91.25 94 LEU A O 1
ATOM 646 N N . GLY A 1 95 ? 3.722 5.446 0.900 1.00 92.19 95 GLY A N 1
ATOM 647 C CA . GLY A 1 95 ? 3.712 6.604 1.793 1.00 92.19 95 GLY A CA 1
ATOM 648 C C . GLY A 1 95 ? 2.299 7.034 2.193 1.00 92.19 95 GLY A C 1
ATOM 649 O O . GLY A 1 95 ? 2.003 7.158 3.384 1.00 92.19 95 GLY A O 1
ATOM 650 N N . THR A 1 96 ? 1.396 7.188 1.222 1.00 90.81 96 THR A N 1
ATOM 651 C CA . THR A 1 96 ? -0.023 7.500 1.484 1.00 90.81 96 THR A CA 1
ATOM 652 C C . THR A 1 96 ? -0.707 6.374 2.256 1.00 90.81 96 THR A C 1
ATOM 654 O O . THR A 1 96 ? -1.472 6.623 3.191 1.00 90.81 96 THR A O 1
ATOM 657 N N . THR A 1 97 ? -0.381 5.119 1.942 1.00 89.88 97 THR A N 1
ATOM 658 C CA . THR A 1 97 ? -0.896 3.964 2.679 1.00 89.88 97 THR A CA 1
ATOM 659 C C . THR A 1 97 ? -0.431 3.969 4.135 1.00 89.88 97 THR A C 1
ATOM 661 O O . THR A 1 97 ? -1.246 3.782 5.039 1.00 89.88 97 THR A O 1
ATOM 664 N N . LYS A 1 98 ? 0.846 4.271 4.396 1.00 90.50 98 LYS A N 1
ATOM 665 C CA . LYS A 1 98 ? 1.387 4.437 5.752 1.00 90.50 98 LYS A CA 1
ATOM 666 C C . LYS A 1 98 ? 0.657 5.538 6.522 1.00 90.50 98 LYS A C 1
ATOM 668 O O . LYS A 1 98 ? 0.320 5.337 7.687 1.00 90.50 98 LYS A O 1
ATOM 673 N N . GLN A 1 99 ? 0.377 6.676 5.885 1.00 91.44 99 GLN A N 1
ATOM 674 C CA . GLN A 1 99 ? -0.403 7.754 6.502 1.00 91.44 99 GLN A CA 1
ATOM 675 C C . GLN A 1 99 ? -1.823 7.296 6.856 1.00 91.44 99 GLN A C 1
ATOM 677 O O . GLN A 1 99 ? -2.272 7.521 7.979 1.00 91.44 99 GLN A O 1
ATOM 682 N N . ARG A 1 100 ? -2.510 6.594 5.943 1.00 87.88 100 ARG A N 1
ATOM 683 C CA . ARG A 1 100 ? -3.844 6.021 6.201 1.00 87.88 100 ARG A CA 1
ATOM 684 C C . ARG A 1 100 ? -3.834 5.045 7.377 1.00 87.88 100 ARG A C 1
ATOM 686 O O . ARG A 1 100 ? -4.718 5.129 8.225 1.00 87.88 100 ARG A O 1
ATOM 693 N N . ILE A 1 101 ? -2.826 4.172 7.458 1.00 88.56 101 ILE A N 1
ATOM 694 C CA . ILE A 1 101 ? -2.634 3.266 8.602 1.00 88.56 101 ILE A CA 1
ATOM 695 C C . ILE A 1 101 ? -2.472 4.080 9.894 1.00 88.56 101 ILE A C 1
ATOM 697 O O . ILE A 1 101 ? -3.146 3.802 10.883 1.00 88.56 101 ILE A O 1
ATOM 701 N N . GLY A 1 102 ? -1.634 5.121 9.885 1.00 89.81 102 GLY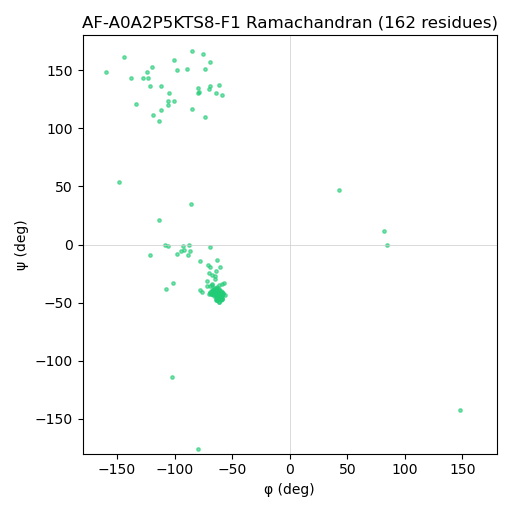 A N 1
ATOM 702 C CA . GLY A 1 102 ? -1.437 5.995 11.045 1.00 89.81 102 GLY A CA 1
ATOM 703 C C . GLY A 1 102 ? -2.725 6.682 11.513 1.00 89.81 102 GLY A C 1
ATOM 704 O O . GLY A 1 102 ? -3.022 6.701 12.707 1.00 89.81 102 GLY A O 1
ATOM 705 N N . LEU A 1 103 ? -3.534 7.202 10.588 1.00 88.81 103 LEU A N 1
ATOM 706 C CA . LEU A 1 103 ? -4.838 7.794 10.912 1.00 88.81 103 LEU A CA 1
ATOM 707 C C . LEU A 1 103 ? -5.791 6.769 11.538 1.00 88.81 103 LEU A C 1
ATOM 709 O O . LEU A 1 103 ? -6.466 7.074 12.518 1.00 88.81 103 LEU A O 1
ATOM 713 N N . GLN A 1 104 ? -5.817 5.544 11.017 1.00 85.81 104 GLN A N 1
ATOM 714 C CA . GLN A 1 104 ? -6.676 4.484 11.546 1.00 85.81 104 GLN A CA 1
ATOM 715 C C . GLN A 1 104 ? -6.262 4.037 12.943 1.00 85.81 104 GLN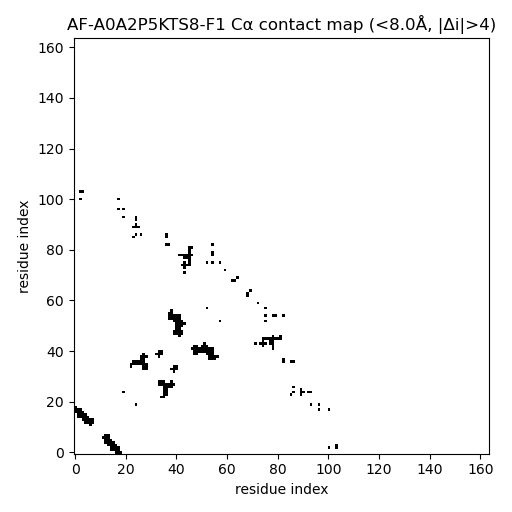 A C 1
ATOM 717 O O . GLN A 1 104 ? -7.130 3.854 13.791 1.00 85.81 104 GLN A O 1
ATOM 722 N N . ILE A 1 105 ? -4.958 3.939 13.221 1.00 88.06 105 ILE A N 1
ATOM 723 C CA . ILE A 1 105 ? -4.455 3.659 14.574 1.00 88.06 105 ILE A CA 1
ATOM 724 C C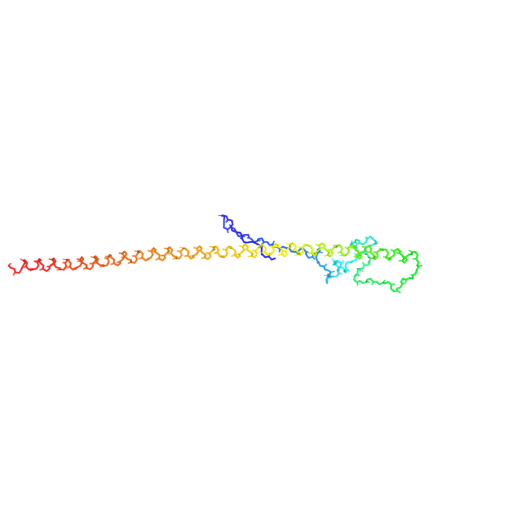 . ILE A 1 105 ? -4.955 4.725 15.559 1.00 88.06 105 ILE A C 1
ATOM 726 O O . ILE A 1 105 ? -5.424 4.384 16.642 1.00 88.06 105 ILE A O 1
ATOM 730 N N . ASN A 1 106 ? -4.929 6.004 15.170 1.00 89.56 106 ASN A N 1
ATOM 731 C CA . ASN A 1 106 ? -5.448 7.084 16.011 1.00 89.56 106 ASN A CA 1
ATOM 732 C C . ASN A 1 106 ? -6.960 6.967 16.247 1.00 89.56 106 ASN A C 1
ATOM 734 O O . ASN A 1 106 ? -7.408 7.102 17.383 1.00 89.56 106 ASN A O 1
ATOM 738 N N . VAL A 1 107 ? -7.752 6.680 15.208 1.00 87.69 107 VAL A N 1
ATOM 739 C CA . VAL A 1 107 ? 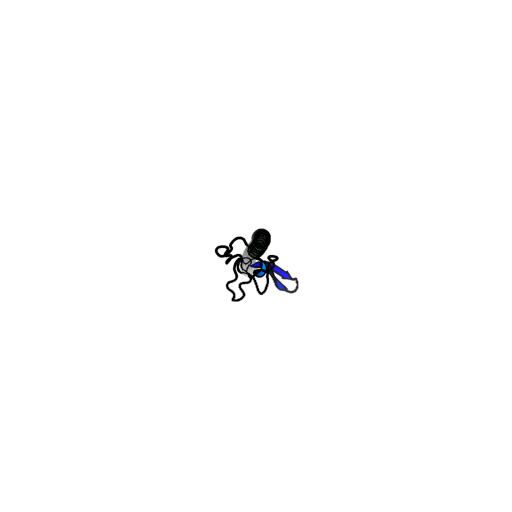-9.206 6.478 15.352 1.00 87.69 107 VAL A CA 1
ATOM 740 C C . VAL A 1 107 ? -9.510 5.307 16.284 1.00 87.69 107 VAL A C 1
ATOM 742 O O . VAL A 1 107 ? -10.344 5.448 17.175 1.00 87.69 107 VAL A O 1
ATOM 745 N N . VAL A 1 108 ? -8.807 4.181 16.129 1.00 88.00 108 VAL A N 1
ATOM 746 C CA . VAL A 1 108 ? -8.960 3.016 17.012 1.00 88.00 108 VAL A CA 1
ATOM 747 C C . VAL A 1 108 ? -8.574 3.374 18.446 1.00 88.00 108 VAL A C 1
ATOM 749 O O . VAL A 1 108 ? -9.331 3.076 19.362 1.00 88.00 108 VAL A O 1
ATOM 752 N N . SER A 1 109 ? -7.463 4.083 18.657 1.00 90.94 109 SER A N 1
ATOM 753 C CA . SER A 1 109 ? -7.049 4.524 19.993 1.00 90.94 109 SER A CA 1
ATOM 754 C C . SER A 1 109 ? -8.083 5.439 20.654 1.00 90.94 109 SER A C 1
ATOM 756 O O . SER A 1 109 ? -8.373 5.279 21.839 1.00 90.94 109 SER A O 1
ATOM 758 N N . MET A 1 110 ? -8.642 6.396 19.907 1.00 91.81 110 MET A N 1
ATOM 759 C CA . MET A 1 110 ? -9.684 7.292 20.416 1.00 91.81 110 MET A CA 1
ATOM 760 C C . MET A 1 110 ? -10.977 6.537 20.727 1.00 91.81 110 MET A C 1
ATOM 762 O O . MET A 1 110 ? -11.614 6.824 21.739 1.00 91.81 110 MET A O 1
ATOM 766 N N . LEU A 1 111 ? -11.353 5.569 19.885 1.00 89.38 111 LEU A N 1
ATOM 767 C CA . LEU A 1 111 ? -12.524 4.727 20.104 1.00 89.38 111 LEU A CA 1
ATOM 768 C C . LEU A 1 111 ? -12.362 3.883 21.369 1.00 89.38 111 LEU A C 1
ATOM 770 O O . LEU A 1 111 ? -13.262 3.893 22.203 1.00 89.38 111 LEU A O 1
ATOM 774 N N . THR A 1 112 ? -11.220 3.219 21.556 1.00 89.69 112 THR A N 1
ATOM 775 C CA . THR A 1 112 ? -10.940 2.444 22.774 1.00 89.69 112 THR A CA 1
ATOM 776 C C . THR A 1 112 ? -11.012 3.336 24.013 1.00 89.69 112 THR A C 1
ATOM 778 O O . THR A 1 112 ? -11.753 3.027 24.937 1.00 89.69 112 THR A O 1
ATOM 781 N N . ALA A 1 113 ? -10.381 4.515 23.993 1.00 92.81 113 ALA A N 1
ATOM 782 C CA . ALA A 1 113 ? -10.440 5.456 25.115 1.00 92.81 113 ALA A CA 1
ATOM 783 C C . ALA A 1 113 ? -11.851 6.024 25.382 1.00 92.81 113 ALA A C 1
ATOM 785 O O . ALA A 1 113 ? -12.163 6.452 26.497 1.00 92.81 113 ALA A O 1
ATOM 786 N N . ALA A 1 114 ? -12.710 6.107 24.364 1.00 91.44 114 ALA A N 1
ATOM 787 C CA . ALA A 1 114 ? -14.111 6.486 24.532 1.00 91.44 114 ALA A CA 1
ATOM 788 C C . ALA A 1 114 ? -14.940 5.334 25.115 1.00 91.44 114 ALA A C 1
ATOM 790 O O . ALA A 1 114 ? -15.757 5.574 26.001 1.00 91.44 114 ALA A O 1
ATOM 791 N N . ILE A 1 115 ? -14.699 4.100 24.661 1.00 90.75 115 ILE A N 1
ATOM 792 C CA . ILE A 1 115 ? -15.334 2.889 25.189 1.00 90.75 115 ILE A CA 1
ATOM 793 C C . ILE A 1 115 ? -14.953 2.688 26.656 1.00 90.75 115 ILE A C 1
ATOM 795 O O . ILE A 1 115 ? -15.850 2.507 27.469 1.00 90.75 115 ILE A O 1
ATOM 799 N N . ASP A 1 116 ? -13.674 2.800 27.019 1.00 92.75 116 ASP A N 1
ATOM 800 C CA . ASP A 1 116 ? -13.210 2.634 28.403 1.00 92.75 116 ASP A CA 1
ATOM 801 C C . ASP A 1 116 ? -13.886 3.636 29.348 1.00 92.75 116 ASP A C 1
ATOM 803 O O . ASP A 1 116 ? -14.374 3.269 30.416 1.00 92.75 116 ASP A O 1
ATOM 807 N N . ARG A 1 117 ? -13.994 4.905 28.926 1.00 92.75 117 ARG A N 1
ATOM 808 C CA . ARG A 1 117 ? -14.730 5.929 29.683 1.00 92.75 117 ARG A CA 1
ATOM 809 C C . ARG A 1 117 ? -16.222 5.617 29.763 1.00 92.75 117 ARG A C 1
ATOM 811 O O . ARG A 1 117 ? -16.794 5.738 30.839 1.00 92.75 117 ARG A O 1
ATOM 818 N N . GLY A 1 118 ? -16.837 5.197 28.658 1.00 91.12 118 GLY A N 1
ATOM 819 C CA . GLY A 1 118 ? -18.248 4.812 28.623 1.00 91.12 118 GLY A CA 1
ATOM 820 C C . GLY A 1 118 ? -18.556 3.633 29.550 1.00 91.12 118 GLY A C 1
ATOM 821 O O . GLY A 1 118 ? -19.514 3.687 30.316 1.00 91.12 118 GLY A O 1
ATOM 822 N N . ILE A 1 119 ? -17.709 2.601 29.545 1.00 91.75 119 ILE A N 1
ATOM 823 C CA . ILE A 1 119 ? -17.816 1.455 30.453 1.00 91.75 119 ILE A CA 1
ATOM 824 C C . ILE A 1 119 ? -17.626 1.915 31.897 1.00 91.75 119 ILE A C 1
ATOM 826 O O . ILE A 1 119 ? -18.456 1.579 32.729 1.00 91.75 119 ILE A O 1
ATOM 830 N N . SER A 1 120 ? -16.611 2.729 32.198 1.00 92.06 120 SER A N 1
ATOM 831 C CA . SER A 1 120 ? -16.415 3.265 33.552 1.00 92.06 120 SER A CA 1
ATOM 832 C C . SER A 1 120 ? -17.651 4.013 34.051 1.00 92.06 120 SER A C 1
ATOM 834 O O . SER A 1 120 ? -18.077 3.784 35.174 1.00 92.06 120 SER A O 1
ATOM 836 N N . THR A 1 121 ? -18.279 4.847 33.212 1.00 92.62 121 THR A N 1
ATOM 837 C CA . THR A 1 121 ? -19.505 5.563 33.602 1.00 92.62 121 THR A CA 1
ATOM 838 C C . THR A 1 121 ? -20.702 4.641 33.809 1.00 92.62 121 THR A C 1
ATOM 840 O O . THR A 1 121 ? -21.525 4.919 34.675 1.00 92.62 121 THR A O 1
ATOM 843 N N . LEU A 1 122 ? -20.807 3.555 33.035 1.00 89.31 122 LEU A N 1
ATOM 844 C CA . LEU A 1 122 ? -21.860 2.553 33.210 1.00 89.31 122 LEU A CA 1
ATOM 845 C C . LEU A 1 122 ? -21.642 1.758 34.500 1.00 89.31 122 LEU A C 1
ATOM 847 O O . LEU A 1 122 ? -22.579 1.597 35.266 1.00 89.31 122 LEU A O 1
ATOM 851 N N . VAL A 1 123 ? -20.403 1.358 34.796 1.00 92.06 123 VAL A N 1
ATOM 852 C CA . VAL A 1 123 ? -20.064 0.664 36.047 1.00 92.06 123 VAL A CA 1
ATOM 853 C C . VAL A 1 123 ? -20.274 1.575 37.258 1.00 92.06 123 VAL A C 1
ATOM 855 O O . VAL A 1 123 ? -20.822 1.130 38.261 1.00 92.06 123 VAL A O 1
ATOM 858 N N . ASP A 1 124 ? -19.894 2.852 37.177 1.00 91.50 124 ASP A N 1
ATOM 859 C CA . ASP A 1 124 ? -20.155 3.820 38.248 1.00 91.50 124 ASP A CA 1
ATOM 860 C C . ASP A 1 124 ? -21.662 4.038 38.455 1.00 91.50 124 ASP A C 1
ATOM 862 O O . ASP A 1 124 ? -22.125 4.133 39.593 1.00 91.50 124 ASP A O 1
ATOM 866 N N . ALA A 1 125 ? -22.448 4.099 37.376 1.00 89.94 125 ALA A N 1
ATOM 867 C CA . ALA A 1 125 ? -23.904 4.195 37.459 1.00 89.94 125 ALA A CA 1
ATOM 868 C C . ALA A 1 125 ? -24.523 2.940 38.101 1.00 89.94 125 ALA A C 1
ATOM 870 O O . ALA A 1 125 ? -25.296 3.077 39.050 1.00 89.94 125 ALA A O 1
ATOM 871 N N . ASP A 1 126 ? -24.118 1.747 37.658 1.00 91.88 126 ASP A N 1
ATOM 872 C CA . ASP A 1 126 ? -24.581 0.464 38.200 1.00 91.88 126 ASP A CA 1
ATOM 873 C C . ASP A 1 126 ? -24.206 0.319 39.686 1.00 91.88 126 ASP A C 1
ATOM 875 O O . ASP A 1 126 ? -25.030 -0.080 40.509 1.00 91.88 126 ASP A O 1
ATOM 879 N N . MET A 1 127 ? -22.988 0.716 40.080 1.00 90.88 127 MET A N 1
ATOM 880 C CA . MET A 1 127 ? -22.570 0.713 41.488 1.00 90.88 127 MET A CA 1
ATOM 881 C C . MET A 1 127 ? -23.391 1.682 42.346 1.00 90.88 127 MET A C 1
ATOM 883 O O . MET A 1 127 ? -23.689 1.375 43.503 1.00 90.88 127 MET A O 1
ATOM 887 N N . ASN A 1 128 ? -23.762 2.848 41.813 1.00 88.75 128 ASN A N 1
ATOM 888 C CA . ASN A 1 128 ? -24.601 3.808 42.531 1.00 88.75 128 ASN A CA 1
ATOM 889 C C . ASN A 1 128 ? -26.037 3.295 42.710 1.00 88.75 128 ASN A C 1
ATOM 891 O O . ASN A 1 128 ? -26.601 3.450 43.797 1.00 88.75 128 ASN A O 1
ATOM 895 N N . GLU A 1 129 ? -26.618 2.667 41.684 1.00 92.44 129 GLU A N 1
ATOM 896 C CA . GLU A 1 129 ? -27.946 2.050 41.770 1.00 92.44 129 GLU A CA 1
ATOM 897 C C . GLU A 1 129 ? -27.959 0.899 42.784 1.00 92.44 129 GLU A C 1
ATOM 899 O 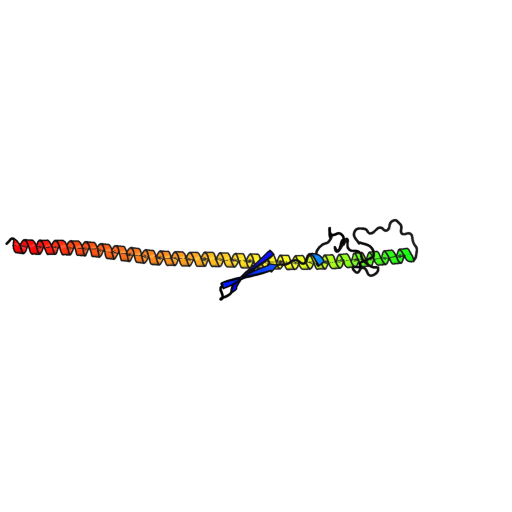O . GLU A 1 129 ? -28.804 0.883 43.682 1.00 92.44 129 GLU A O 1
ATOM 904 N N . GLU A 1 130 ? -26.974 -0.001 42.725 1.00 90.81 130 GLU A N 1
ATOM 905 C CA . GLU A 1 130 ? -26.841 -1.096 43.692 1.00 90.81 130 GLU A CA 1
ATOM 906 C C . GLU A 1 130 ? -26.585 -0.595 45.121 1.00 90.81 130 GLU A C 1
ATOM 908 O O . GLU A 1 130 ? -27.131 -1.134 46.084 1.00 90.81 130 GLU A O 1
ATOM 913 N N . SER A 1 131 ? -25.818 0.486 45.293 1.00 91.62 131 SER A N 1
ATOM 914 C CA . SER A 1 131 ? -25.617 1.124 46.602 1.00 91.62 131 SER A CA 1
ATOM 915 C C . SER A 1 131 ? -26.925 1.692 47.169 1.00 91.62 131 SER A C 1
ATOM 917 O O . SER A 1 131 ? -27.235 1.493 48.349 1.00 91.62 131 SER A O 1
ATOM 919 N N . ALA A 1 132 ? -27.742 2.340 46.332 1.00 93.25 132 ALA A N 1
ATOM 920 C CA . ALA A 1 132 ? -29.061 2.834 46.726 1.00 93.25 132 ALA A CA 1
ATOM 921 C C . ALA A 1 132 ? -30.031 1.684 47.055 1.00 93.25 132 ALA A C 1
ATOM 923 O O . ALA A 1 132 ? -30.752 1.740 48.056 1.00 93.25 132 ALA A O 1
ATOM 924 N N . LEU A 1 133 ? -30.010 0.610 46.262 1.00 93.38 133 LEU A N 1
ATOM 925 C CA . LEU A 1 133 ? -30.763 -0.620 46.512 1.00 93.38 133 LEU A CA 1
ATOM 926 C C . LEU A 1 133 ? -30.360 -1.270 47.835 1.00 93.38 133 LEU A C 1
ATOM 928 O O . LEU A 1 133 ? -31.230 -1.627 48.632 1.00 93.38 133 LEU A O 1
ATOM 932 N N . LEU A 1 134 ? -29.061 -1.383 48.113 1.00 94.81 134 LEU A N 1
ATOM 933 C CA . LEU A 1 134 ? -28.544 -1.930 49.363 1.00 94.81 134 LEU A CA 1
ATOM 934 C C . LEU A 1 134 ? -29.020 -1.111 50.569 1.00 94.81 134 LEU A C 1
ATOM 936 O O . LEU A 1 134 ? -29.503 -1.690 51.544 1.00 94.81 134 LEU A O 1
ATOM 940 N N . GLN A 1 135 ? -28.952 0.221 50.498 1.00 93.12 135 GLN A N 1
ATOM 941 C CA . GLN A 1 135 ? -29.465 1.102 51.553 1.00 93.12 135 GLN A CA 1
ATOM 942 C C . GLN A 1 135 ? -30.975 0.928 51.748 1.00 93.12 135 GLN A C 1
ATOM 944 O O . GLN A 1 135 ? -31.441 0.764 52.876 1.00 93.12 135 GLN A O 1
ATOM 949 N N . ALA A 1 136 ? -31.748 0.878 50.659 1.00 94.06 136 ALA A N 1
ATOM 950 C CA . ALA A 1 136 ? -33.186 0.633 50.727 1.00 94.06 136 ALA A CA 1
ATOM 951 C C . ALA A 1 136 ? -33.505 -0.725 51.377 1.00 94.06 136 ALA A C 1
ATOM 953 O O . ALA A 1 136 ? -34.416 -0.823 52.204 1.00 94.06 136 ALA A O 1
ATOM 954 N N . ARG A 1 137 ? -32.728 -1.772 51.069 1.00 92.88 137 ARG A N 1
ATOM 955 C CA . ARG A 1 137 ? -32.859 -3.099 51.691 1.00 92.88 137 ARG A CA 1
ATOM 956 C C . ARG A 1 137 ? -32.494 -3.087 53.172 1.00 92.88 137 ARG A C 1
ATOM 958 O O . ARG A 1 137 ? -33.207 -3.703 53.961 1.00 92.88 137 ARG A O 1
ATOM 965 N N . GLN A 1 138 ? -31.450 -2.365 53.569 1.00 92.56 138 GLN A N 1
ATOM 966 C CA . GLN A 1 138 ? -31.083 -2.194 54.978 1.00 92.56 138 GLN A CA 1
ATOM 967 C C . GLN A 1 138 ? -32.190 -1.481 55.767 1.00 92.56 138 GLN A C 1
ATOM 969 O O . GLN A 1 138 ? -32.569 -1.946 56.842 1.00 92.56 138 GLN A O 1
ATOM 974 N N . VAL A 1 139 ? -32.787 -0.420 55.209 1.00 90.12 139 VAL A N 1
ATOM 975 C CA . VAL A 1 139 ? -33.925 0.277 55.834 1.00 90.12 139 VAL A CA 1
ATOM 976 C C . VAL A 1 139 ? -35.149 -0.638 55.928 1.00 90.12 139 VAL A C 1
ATOM 978 O O . VAL A 1 139 ? -35.787 -0.698 56.978 1.00 90.12 139 VAL A O 1
ATOM 981 N N . GLN A 1 140 ? -35.457 -1.414 54.882 1.00 91.50 140 GLN A N 1
ATOM 982 C CA . GLN A 1 140 ? -36.531 -2.415 54.933 1.00 91.50 140 GLN A CA 1
ATOM 983 C C . GLN A 1 140 ? -36.298 -3.467 56.027 1.00 91.50 140 GLN A C 1
ATOM 985 O O . GLN A 1 140 ? -37.235 -3.819 56.739 1.00 91.50 140 GLN A O 1
ATOM 990 N N . GLN A 1 141 ? -35.067 -3.954 56.204 1.00 91.44 141 GLN A N 1
ATOM 991 C CA . GLN A 1 141 ? -34.724 -4.904 57.269 1.00 91.44 141 GLN A CA 1
ATOM 992 C C . GLN A 1 141 ? -34.824 -4.268 58.664 1.00 91.44 141 GLN A C 1
ATOM 994 O O . GLN A 1 141 ? -35.350 -4.888 59.592 1.00 91.44 141 GLN A O 1
ATOM 999 N N . GLN A 1 142 ? -34.388 -3.016 58.823 1.00 91.00 142 GLN A N 1
ATOM 1000 C CA . GLN A 1 142 ? -34.533 -2.270 60.074 1.00 91.00 142 GLN A CA 1
ATOM 1001 C C . GLN A 1 142 ? -36.012 -2.048 60.427 1.00 91.00 142 GLN A C 1
ATOM 1003 O O . GLN A 1 142 ? -36.416 -2.283 61.564 1.00 91.00 142 GLN A O 1
ATOM 1008 N N . LEU A 1 143 ? -36.849 -1.685 59.454 1.00 90.25 143 LEU A N 1
ATOM 1009 C CA . LEU A 1 143 ? -38.299 -1.582 59.641 1.00 90.25 143 LEU A CA 1
ATOM 1010 C C . LEU A 1 143 ? -38.938 -2.947 59.913 1.00 90.25 143 LEU A C 1
ATOM 1012 O O . LEU A 1 143 ? -39.840 -3.043 60.742 1.00 90.25 143 LEU A O 1
ATOM 1016 N N . GLY A 1 144 ? -38.455 -4.010 59.269 1.00 91.81 144 GLY A N 1
ATOM 1017 C CA . GLY A 1 144 ? -38.897 -5.382 59.513 1.00 91.81 144 GLY A CA 1
ATOM 1018 C C . GLY A 1 144 ? -38.630 -5.829 60.952 1.00 91.81 144 GLY A C 1
ATOM 1019 O O . GLY A 1 144 ? -39.535 -6.324 61.618 1.00 91.81 144 GLY A O 1
ATOM 1020 N N . THR A 1 145 ? -37.424 -5.591 61.475 1.00 88.69 145 THR A N 1
ATOM 1021 C CA . THR A 1 145 ? -37.077 -5.903 62.876 1.00 88.69 145 THR A CA 1
ATOM 1022 C C . THR A 1 145 ? -37.840 -5.036 63.876 1.00 88.69 145 THR A C 1
ATOM 1024 O O . THR A 1 145 ? -38.334 -5.558 64.875 1.00 88.69 145 THR A O 1
ATOM 1027 N N . GLN A 1 146 ? -38.016 -3.739 63.602 1.00 82.44 146 GLN A N 1
ATOM 1028 C CA . GLN A 1 146 ? -38.864 -2.864 64.420 1.00 82.44 146 GLN A CA 1
ATOM 1029 C C . GLN A 1 146 ? -40.321 -3.334 64.432 1.00 82.44 146 GLN A C 1
ATOM 1031 O O . GLN A 1 146 ? -40.930 -3.397 65.496 1.00 82.44 146 GLN A O 1
ATOM 1036 N N . SER A 1 147 ? -40.858 -3.729 63.277 1.00 82.94 147 SER A N 1
ATOM 1037 C CA . SER A 1 147 ? -42.221 -4.255 63.153 1.00 82.94 147 SER A CA 1
ATOM 1038 C C . SER A 1 147 ? -42.386 -5.575 63.908 1.00 82.94 147 SER A C 1
ATOM 1040 O O . SER A 1 147 ? -43.377 -5.754 64.611 1.00 82.94 147 SER A O 1
ATOM 1042 N N . LEU A 1 148 ? -41.396 -6.473 63.841 1.00 83.56 148 LEU A N 1
ATOM 1043 C CA . LEU A 1 148 ? -41.370 -7.718 64.618 1.00 83.56 148 LEU A CA 1
ATOM 1044 C C . LEU A 1 148 ? -41.293 -7.458 66.132 1.00 83.56 148 LEU A C 1
ATOM 1046 O O . LEU A 1 148 ? -42.020 -8.090 66.898 1.0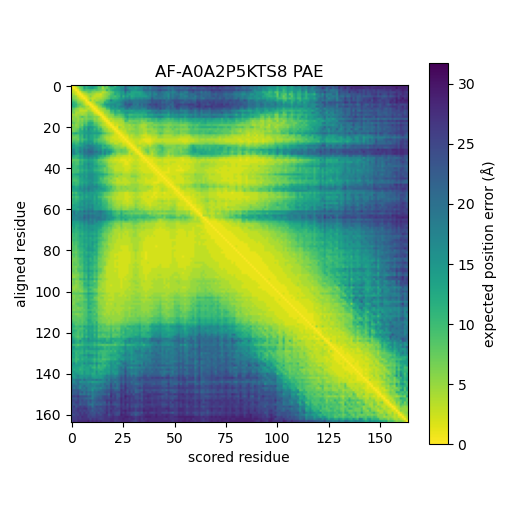0 83.56 148 LEU A O 1
ATOM 1050 N N . ASN A 1 149 ? -40.460 -6.513 66.578 1.00 79.56 149 ASN A N 1
ATOM 1051 C CA . ASN A 1 149 ? -40.365 -6.126 67.990 1.00 79.56 149 ASN A CA 1
ATOM 1052 C C . ASN A 1 149 ? -41.656 -5.464 68.492 1.00 79.56 149 ASN A C 1
ATOM 1054 O O . ASN A 1 149 ? -42.116 -5.787 69.586 1.00 79.56 149 ASN A O 1
ATOM 1058 N N . ALA A 1 150 ? -42.276 -4.595 67.688 1.00 75.88 150 ALA A N 1
ATOM 1059 C CA . ALA A 1 150 ? -43.563 -3.977 67.999 1.00 75.88 150 ALA A CA 1
ATOM 1060 C C . ALA A 1 150 ? -44.697 -5.015 68.061 1.00 75.88 150 ALA A C 1
ATOM 1062 O O . ALA A 1 150 ? -45.503 -4.983 68.988 1.00 75.88 150 ALA A O 1
ATOM 1063 N N . ALA A 1 151 ? -44.729 -5.980 67.136 1.00 77.38 151 ALA A N 1
ATOM 1064 C CA . ALA A 1 151 ? -45.697 -7.076 67.149 1.00 77.38 151 ALA A CA 1
ATOM 1065 C C . ALA A 1 151 ? -45.512 -8.013 68.359 1.00 77.38 151 ALA A C 1
ATOM 1067 O O . ALA A 1 151 ? -46.495 -8.428 68.978 1.00 77.38 151 ALA A O 1
ATOM 1068 N N . ASN A 1 152 ? -44.265 -8.305 68.747 1.00 77.25 152 ASN A N 1
ATOM 1069 C CA . ASN A 1 152 ? -43.965 -9.071 69.961 1.00 77.25 152 ASN A CA 1
ATOM 1070 C C . ASN A 1 152 ? -44.373 -8.316 71.233 1.00 77.25 152 ASN A C 1
ATOM 1072 O O . ASN A 1 152 ? -45.011 -8.899 72.109 1.00 77.25 152 ASN A O 1
ATOM 1076 N N . ALA A 1 153 ? -44.073 -7.018 71.328 1.00 76.25 153 ALA A N 1
ATOM 1077 C CA . ALA A 1 153 ? -44.495 -6.184 72.454 1.00 76.25 153 ALA A CA 1
ATOM 1078 C C . ALA A 1 153 ? -46.028 -6.072 72.545 1.00 76.25 153 ALA A C 1
ATOM 1080 O O . ALA A 1 153 ? -46.594 -6.199 73.631 1.00 76.25 153 ALA A O 1
ATOM 1081 N N . ALA A 1 154 ? -46.717 -5.912 71.409 1.00 74.94 154 ALA A N 1
ATOM 1082 C CA . ALA A 1 154 ? -48.178 -5.905 71.347 1.00 74.94 154 ALA A CA 1
ATOM 1083 C C . ALA A 1 154 ? -48.781 -7.251 71.792 1.00 74.94 154 ALA A C 1
ATOM 1085 O O . ALA A 1 154 ? -49.730 -7.269 72.573 1.00 74.94 154 ALA A O 1
ATOM 1086 N N . SER A 1 155 ? -48.191 -8.377 71.378 1.00 77.38 155 SER A N 1
ATOM 1087 C CA . SER A 1 155 ? -48.630 -9.718 71.798 1.00 77.38 155 SER A CA 1
ATOM 1088 C C . SER A 1 155 ? -48.430 -9.953 73.302 1.00 77.38 155 SER A C 1
ATOM 1090 O O . SER A 1 155 ? -49.293 -10.535 73.959 1.00 77.38 155 SER A O 1
ATOM 1092 N N . GLN A 1 156 ? -47.332 -9.452 73.882 1.00 73.38 156 GLN A N 1
ATOM 1093 C CA . GLN A 1 156 ? -47.089 -9.509 75.330 1.00 73.38 156 GLN A CA 1
ATOM 1094 C C . GLN A 1 156 ? -48.032 -8.594 76.131 1.00 73.38 156 GLN A C 1
ATOM 1096 O O . GLN A 1 156 ? -48.471 -8.977 77.215 1.00 73.38 156 GLN A O 1
ATOM 1101 N N . SER A 1 157 ? -48.389 -7.423 75.591 1.00 69.12 157 SER A N 1
ATOM 1102 C CA . SER A 1 157 ? -49.391 -6.517 76.177 1.00 69.12 157 SER A CA 1
ATOM 1103 C C . SER A 1 157 ? -50.790 -7.145 76.198 1.00 69.12 157 SER A C 1
ATOM 1105 O O . SER A 1 157 ? -51.505 -7.068 77.192 1.00 69.12 157 SER A O 1
ATOM 1107 N N . ILE A 1 158 ? -51.165 -7.865 75.138 1.00 68.62 158 ILE A N 1
ATOM 1108 C CA . ILE A 1 158 ? -52.425 -8.617 75.103 1.00 68.62 158 ILE A CA 1
ATOM 1109 C C . ILE A 1 158 ? -52.416 -9.752 76.141 1.00 68.62 158 ILE A C 1
ATOM 1111 O O . ILE A 1 158 ? -53.387 -9.932 76.868 1.00 68.62 158 ILE A O 1
ATOM 1115 N N . LEU A 1 159 ? -51.310 -10.487 76.279 1.00 64.75 159 LEU A N 1
ATOM 1116 C CA . LEU A 1 159 ? -51.183 -11.544 77.291 1.00 64.75 159 LEU A CA 1
ATOM 1117 C C . LEU A 1 159 ? -51.218 -11.023 78.738 1.00 64.75 159 LEU A C 1
ATOM 1119 O O . LEU A 1 159 ? -51.667 -11.752 79.620 1.00 64.75 159 LEU A O 1
ATOM 1123 N N . SER A 1 160 ? -50.773 -9.792 79.010 1.00 67.31 160 SER A N 1
ATOM 1124 C CA . SER A 1 160 ? -50.899 -9.195 80.349 1.00 67.31 160 SER A CA 1
ATOM 1125 C C . SER A 1 160 ? -52.347 -8.809 80.677 1.00 67.31 160 SER A C 1
ATOM 1127 O O . SER A 1 160 ? -52.760 -8.950 81.826 1.00 67.31 160 SER A O 1
ATOM 1129 N N . LEU A 1 161 ? -53.141 -8.422 79.671 1.00 62.03 161 LEU A N 1
ATOM 1130 C CA . LEU A 1 161 ? -54.579 -8.157 79.806 1.00 62.03 161 LEU A CA 1
ATOM 1131 C C . LEU A 1 161 ? -55.410 -9.427 80.045 1.00 62.03 161 LEU A C 1
ATOM 1133 O O . LEU A 1 161 ? -56.474 -9.339 80.641 1.00 62.03 161 LEU A O 1
ATOM 1137 N N . PHE A 1 162 ? -54.918 -10.600 79.635 1.00 68.62 162 PHE A N 1
ATOM 1138 C CA . PHE A 1 162 ? -55.553 -11.897 79.913 1.00 68.62 162 PHE A CA 1
ATOM 1139 C C . PHE A 1 162 ? -55.037 -12.593 81.189 1.00 68.62 162 PHE A C 1
ATOM 1141 O O . PHE A 1 162 ? -55.495 -13.688 81.512 1.00 68.62 162 PHE A O 1
ATOM 1148 N N . ARG A 1 163 ? -54.071 -11.998 81.907 1.00 56.94 163 ARG A N 1
ATOM 1149 C CA . ARG A 1 163 ? -53.541 -12.508 83.191 1.00 56.94 163 ARG A CA 1
ATOM 1150 C C . ARG A 1 163 ? -54.017 -11.714 84.413 1.00 56.94 163 ARG A C 1
ATOM 1152 O O . ARG A 1 163 ? -53.648 -12.092 85.524 1.00 56.94 163 ARG A O 1
ATOM 1159 N N . ASN A 1 164 ? -54.805 -10.659 84.206 1.00 48.59 164 ASN A N 1
ATOM 1160 C CA . ASN A 1 164 ? -55.503 -9.914 85.256 1.00 48.59 164 ASN A CA 1
ATOM 1161 C C . ASN A 1 164 ? -56.981 -10.294 85.299 1.00 48.59 164 ASN A C 1
ATOM 1163 O O . ASN A 1 164 ? -57.549 -10.530 84.210 1.00 48.59 164 ASN A O 1
#

Mean predicted aligned error: 11.84 Å

Solvent-accessible surface area (backbone atoms only — not comparable to full-atom values): 9032 Å² total; per-residue (Å²): 89,85,54,46,81,45,69,49,98,86,70,51,75,45,72,45,62,53,79,78,67,60,73,68,54,31,54,65,36,96,54,99,77,20,67,9,60,31,47,21,29,17,33,70,79,19,48,84,40,98,56,69,49,28,64,74,70,68,78,66,88,86,55,81,90,43,78,68,43,51,55,49,50,52,16,51,50,36,26,45,53,43,32,52,50,47,51,49,54,24,50,50,52,51,50,55,49,51,50,53,52,55,53,38,53,50,52,52,53,54,48,51,59,49,47,54,51,52,49,51,54,49,51,54,49,51,51,52,53,52,50,52,50,50,52,53,51,52,51,51,50,53,51,48,52,50,49,52,52,50,51,51,50,51,53,51,54,54,52,53,64,72,72,105

Radius of gyration: 40.34 Å; Cα contacts (8 Å, |Δi|>4): 145; chains: 1; bounding box: 87×25×120 Å

Foldseek 3Di:
DFQDWDQDPVRDIDTDDLDQDCLLQAQFDPDPCGSHLARFAADLQLDGDSDHDGNVPDDLPPQDDDPVSVSNVSSSVNNVVSSVVSNVVSVVSVVVSVVSVVVSVVVVVVVVVVVVVVVVVVVVVVVVVVVVVVVVVVVVVVVVVVVVVVVVVVVVVVVVVVVD

pLDDT: mean 86.1, std 8.91, range [48.59, 94.81]